Protein AF-A0A7S2R4T9-F1 (afdb_monomer)

Structure (mmCIF, N/CA/C/O backbone):
data_AF-A0A7S2R4T9-F1
#
_entry.id   AF-A0A7S2R4T9-F1
#
loop_
_atom_site.group_PDB
_atom_site.id
_atom_site.type_symbol
_atom_site.label_atom_id
_atom_site.label_alt_id
_atom_site.label_comp_id
_atom_site.label_asym_id
_atom_site.label_entity_id
_atom_site.label_seq_id
_atom_site.pdbx_PDB_ins_code
_atom_site.Cartn_x
_atom_site.Cartn_y
_atom_site.Cartn_z
_atom_site.occupancy
_atom_site.B_iso_or_equiv
_atom_site.auth_seq_id
_atom_site.auth_comp_id
_atom_site.auth_asym_id
_atom_site.auth_atom_id
_atom_site.pdbx_PDB_model_num
ATOM 1 N N . ILE A 1 1 ? -21.993 -9.199 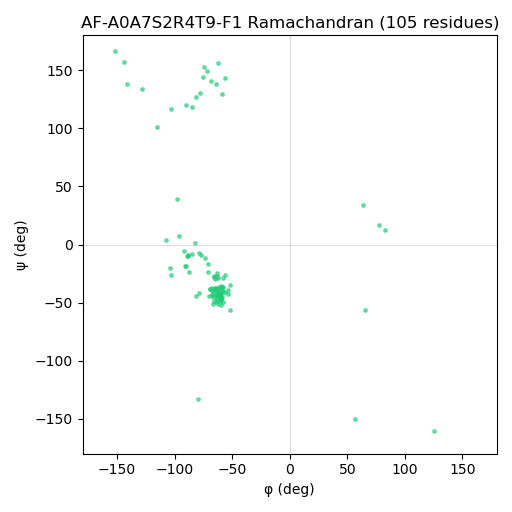25.608 1.00 92.69 1 ILE A N 1
ATOM 2 C CA . ILE A 1 1 ? -21.825 -8.726 27.006 1.00 92.69 1 ILE A CA 1
ATOM 3 C C . ILE A 1 1 ? -22.593 -7.431 27.227 1.00 92.69 1 ILE A C 1
ATOM 5 O O . ILE A 1 1 ? -23.534 -7.473 27.998 1.00 92.69 1 ILE A O 1
ATOM 9 N N . TYR A 1 2 ? -22.269 -6.337 26.521 1.00 96.81 2 TYR A N 1
ATOM 10 C CA . TYR A 1 2 ? -22.969 -5.051 26.679 1.00 96.81 2 TYR A CA 1
ATOM 11 C C . TYR A 1 2 ? -24.501 -5.187 26.554 1.00 96.81 2 TYR A C 1
ATOM 13 O O . TYR A 1 2 ? -25.197 -4.931 27.528 1.00 96.81 2 TYR A O 1
ATOM 21 N N . ASN A 1 3 ? -25.012 -5.735 25.439 1.00 96.94 3 ASN A N 1
ATOM 22 C CA . ASN A 1 3 ? -26.462 -5.929 25.245 1.00 96.94 3 ASN A CA 1
ATOM 23 C C . ASN A 1 3 ? -27.114 -6.762 26.360 1.00 96.94 3 ASN A C 1
ATOM 25 O O . ASN A 1 3 ? -28.168 -6.401 26.858 1.00 96.94 3 ASN A O 1
ATOM 29 N N . SER A 1 4 ? -26.451 -7.831 26.814 1.00 97.69 4 SER A N 1
ATOM 30 C CA . SER A 1 4 ? -26.966 -8.675 27.901 1.00 97.69 4 SER A CA 1
ATOM 31 C C . SER A 1 4 ? -27.056 -7.921 29.230 1.00 97.69 4 SER A C 1
ATOM 33 O O . SER A 1 4 ? -28.018 -8.122 29.965 1.00 97.69 4 SER A O 1
ATOM 35 N N . LEU A 1 5 ? -26.096 -7.044 29.542 1.00 96.88 5 LEU A N 1
ATOM 36 C CA . LEU A 1 5 ? -26.151 -6.206 30.745 1.00 96.88 5 LEU A CA 1
ATOM 37 C C . LEU A 1 5 ? -27.284 -5.181 30.661 1.00 96.88 5 LEU A C 1
ATOM 39 O O . LEU A 1 5 ? -27.980 -4.976 31.648 1.00 96.88 5 LEU A O 1
ATOM 43 N N . VAL A 1 6 ? -27.507 -4.588 29.488 1.00 96.62 6 VAL A N 1
ATOM 44 C CA . VAL A 1 6 ? -28.628 -3.663 29.262 1.00 96.62 6 VAL A CA 1
ATOM 45 C C . VAL A 1 6 ? -29.968 -4.392 29.414 1.00 96.62 6 VAL A C 1
ATOM 47 O O . VAL A 1 6 ? -30.816 -3.968 30.193 1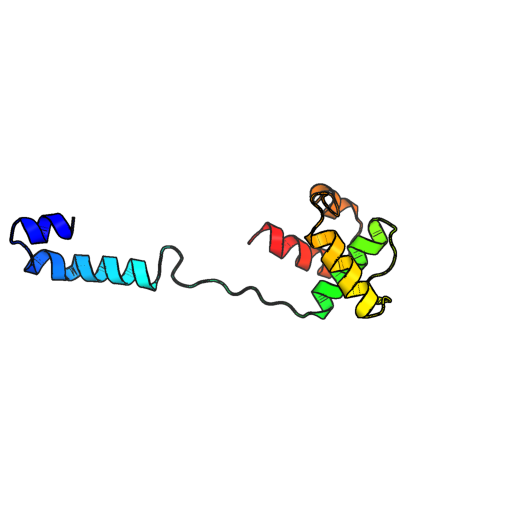.00 96.62 6 VAL A O 1
ATOM 50 N N . GLU A 1 7 ? -30.134 -5.541 28.755 1.00 97.81 7 GLU A N 1
ATOM 51 C CA . GLU A 1 7 ? -31.364 -6.348 28.797 1.00 97.81 7 GLU A CA 1
ATOM 52 C C . GLU A 1 7 ? -31.694 -6.887 30.199 1.00 97.81 7 GLU A C 1
ATOM 54 O O . GLU A 1 7 ? -32.860 -7.103 30.521 1.00 97.81 7 GLU A O 1
ATOM 59 N N . THR A 1 8 ? -30.684 -7.089 31.051 1.00 97.56 8 THR A N 1
ATOM 60 C CA . THR A 1 8 ? -30.858 -7.582 32.430 1.00 97.56 8 THR A CA 1
ATOM 61 C C . THR A 1 8 ? -30.909 -6.468 33.483 1.00 97.56 8 THR A C 1
ATOM 63 O O . THR A 1 8 ? -30.953 -6.763 34.676 1.00 97.56 8 THR A O 1
ATOM 66 N N . GLY A 1 9 ? -30.943 -5.193 33.072 1.00 96.62 9 GLY A N 1
ATOM 67 C CA . GLY A 1 9 ? -31.094 -4.042 33.974 1.00 96.62 9 GLY A CA 1
ATOM 68 C C . GLY A 1 9 ? -29.800 -3.560 34.646 1.00 96.62 9 GLY A C 1
ATOM 69 O O . GLY A 1 9 ? -29.849 -2.740 35.560 1.00 96.62 9 GLY A O 1
ATOM 70 N N . PHE A 1 10 ? -28.634 -4.026 34.193 1.00 96.75 10 PHE A N 1
ATOM 71 C CA . PHE A 1 10 ? -27.306 -3.626 34.677 1.00 96.75 10 PHE A CA 1
ATOM 72 C C . PHE A 1 10 ? -26.644 -2.558 33.785 1.00 96.75 10 PHE A C 1
ATOM 74 O O . PHE A 1 10 ? -25.433 -2.583 33.553 1.00 96.75 10 PHE A O 1
ATOM 81 N N . GLU A 1 11 ? -27.420 -1.591 33.294 1.00 96.25 11 GLU A N 1
ATOM 82 C CA . GLU A 1 11 ? -26.955 -0.546 32.366 1.00 96.25 11 GLU A CA 1
ATOM 83 C C . GLU A 1 11 ? -25.803 0.297 32.938 1.00 96.25 11 GLU A C 1
ATOM 85 O O . GLU A 1 11 ? -24.838 0.583 32.236 1.00 96.25 11 GLU A O 1
ATOM 90 N N . LEU A 1 12 ? -25.817 0.592 34.243 1.00 95.75 12 LEU A N 1
ATOM 91 C CA . LEU A 1 12 ? -24.737 1.338 34.902 1.00 95.75 12 LEU A CA 1
ATOM 92 C C . LEU A 1 12 ? -23.384 0.598 34.852 1.00 95.75 12 LEU A C 1
ATOM 94 O O . LEU A 1 12 ? -22.331 1.230 34.820 1.00 95.75 12 LEU A O 1
ATOM 98 N N . ILE A 1 13 ? -23.400 -0.741 34.809 1.00 94.81 13 ILE A N 1
ATOM 99 C CA . ILE A 1 13 ? -22.195 -1.562 34.604 1.00 94.81 13 ILE A CA 1
ATOM 100 C C . ILE A 1 13 ? -21.810 -1.571 33.120 1.00 94.81 13 ILE A C 1
ATOM 102 O O . ILE A 1 13 ? -20.625 -1.469 32.795 1.00 94.81 13 ILE A O 1
ATOM 106 N N . ALA A 1 14 ? -22.801 -1.689 32.229 1.00 96.38 14 ALA A N 1
ATOM 107 C CA . ALA A 1 14 ? -22.594 -1.683 30.784 1.00 96.38 14 ALA A CA 1
ATOM 108 C C . ALA A 1 14 ? -21.909 -0.387 30.318 1.00 96.38 14 ALA A C 1
ATOM 110 O O . ALA A 1 14 ? -20.926 -0.456 29.583 1.00 96.38 14 ALA A O 1
ATOM 111 N N . GLU A 1 15 ? -22.365 0.763 30.821 1.00 96.88 15 GLU A N 1
ATOM 112 C CA . GLU A 1 15 ? -21.877 2.096 30.449 1.00 96.88 15 GLU A CA 1
ATOM 113 C C . GLU A 1 15 ? -20.555 2.523 31.090 1.00 96.88 15 GLU A C 1
ATOM 115 O O . GLU A 1 15 ? -20.000 3.558 30.725 1.00 96.88 15 GLU A O 1
ATOM 120 N N . GLY A 1 16 ? -20.026 1.736 32.026 1.00 95.88 16 GLY A N 1
ATOM 121 C CA . GLY A 1 16 ? -18.728 2.000 32.636 1.00 95.88 16 GLY A CA 1
ATOM 122 C C . GLY A 1 16 ? -17.559 1.549 31.754 1.00 95.88 16 GLY A C 1
ATOM 123 O O . GLY A 1 16 ? -17.510 1.750 30.541 1.00 95.88 16 GLY A O 1
ATOM 124 N N . ARG A 1 17 ? -16.605 0.846 32.376 1.00 96.62 17 ARG A N 1
ATOM 125 C CA . ARG A 1 17 ? -15.364 0.396 31.718 1.00 96.62 17 ARG A CA 1
ATOM 126 C C . ARG A 1 17 ? -15.594 -0.454 30.466 1.00 96.62 17 ARG A C 1
ATOM 128 O O . ARG A 1 17 ? -14.716 -0.512 29.610 1.00 96.62 17 ARG A O 1
ATOM 135 N N . LEU A 1 18 ? -16.731 -1.146 30.369 1.00 96.69 18 LEU A N 1
ATOM 136 C CA . LEU A 1 18 ? -17.053 -1.961 29.202 1.00 96.69 18 LEU A CA 1
ATOM 137 C C . LEU A 1 18 ? -17.266 -1.090 27.957 1.00 96.69 18 LEU A C 1
ATOM 139 O O . LEU A 1 18 ? -16.625 -1.347 26.938 1.00 96.69 18 LEU A O 1
ATOM 143 N N . SER A 1 19 ? -18.105 -0.054 28.043 1.00 97.25 19 SER A N 1
ATOM 144 C CA . SER A 1 19 ? -18.291 0.907 26.953 1.00 97.25 19 SER A CA 1
ATOM 145 C C . SER A 1 19 ? -16.984 1.605 26.571 1.00 97.25 19 SER A C 1
ATOM 147 O O . SER A 1 19 ? -16.715 1.775 25.383 1.00 97.25 19 SER A O 1
ATOM 149 N N . ASP A 1 20 ? -16.135 1.951 27.543 1.00 9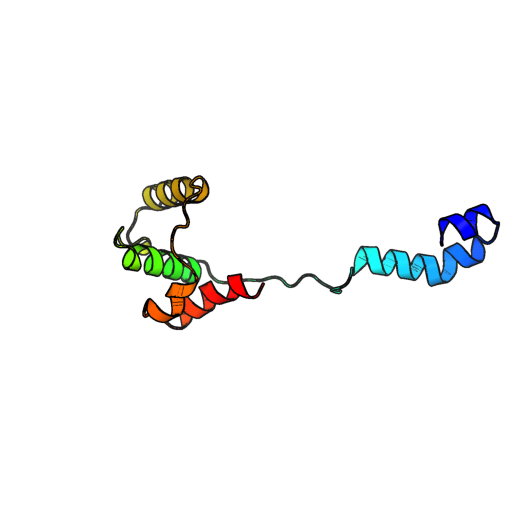7.06 20 ASP A N 1
ATOM 150 C CA . ASP A 1 20 ? -14.830 2.564 27.262 1.00 97.06 20 ASP A CA 1
ATOM 151 C C . ASP A 1 20 ? -13.917 1.635 26.458 1.00 97.06 20 ASP A C 1
ATOM 153 O O . ASP A 1 20 ? -13.326 2.056 25.467 1.00 97.06 20 ASP A O 1
ATOM 157 N N . ILE A 1 21 ? -13.845 0.350 26.820 1.00 96.31 21 ILE A N 1
ATOM 158 C CA . ILE A 1 21 ? -13.062 -0.644 26.070 1.00 96.31 21 ILE A CA 1
ATOM 159 C C . ILE A 1 21 ? -13.618 -0.822 24.655 1.00 96.31 21 ILE A C 1
ATOM 161 O O . ILE A 1 21 ? -12.843 -0.886 23.702 1.00 96.31 21 ILE A O 1
ATOM 165 N N . ILE A 1 22 ? -14.944 -0.869 24.497 1.00 97.06 22 ILE A N 1
ATOM 166 C CA . ILE A 1 22 ? -15.584 -0.968 23.180 1.00 97.06 22 ILE A CA 1
ATOM 167 C C . ILE A 1 22 ? -15.219 0.249 22.321 1.00 97.06 22 ILE A C 1
ATOM 169 O O . ILE A 1 22 ? -14.778 0.083 21.186 1.00 97.06 22 ILE A O 1
ATOM 173 N N . ARG A 1 23 ? -15.335 1.469 22.861 1.00 97.44 23 ARG A N 1
ATOM 174 C CA . ARG A 1 23 ? -14.952 2.708 22.161 1.00 97.44 23 ARG A CA 1
ATOM 175 C C . ARG A 1 23 ? -13.465 2.713 21.807 1.00 97.44 23 ARG A C 1
ATOM 177 O O . ARG A 1 23 ? -13.123 3.038 20.676 1.00 97.44 23 ARG A O 1
ATOM 184 N N . CYS A 1 24 ? -12.592 2.288 22.720 1.00 97.19 24 CYS A N 1
ATOM 185 C CA . CYS A 1 24 ? -11.163 2.142 22.447 1.00 97.19 24 CYS A CA 1
ATOM 186 C C . CYS A 1 24 ? -10.896 1.153 21.309 1.00 97.19 24 CYS A C 1
ATOM 188 O O . CYS A 1 24 ? -10.091 1.453 20.437 1.00 97.19 24 CYS A O 1
ATOM 190 N N . LEU A 1 25 ? -11.590 0.014 21.259 1.00 96.56 25 LEU A N 1
ATOM 191 C CA . LEU A 1 25 ? -11.462 -0.928 20.145 1.00 96.56 25 LEU A CA 1
ATOM 192 C C . LEU A 1 25 ? -11.934 -0.323 18.818 1.00 96.56 25 LEU A C 1
ATOM 194 O O . LEU A 1 25 ? -11.300 -0.563 17.796 1.00 96.56 25 LEU A O 1
ATOM 198 N N . TYR A 1 26 ? -12.994 0.489 18.818 1.00 96.31 26 TYR A N 1
ATOM 199 C CA . TYR A 1 26 ? -13.434 1.197 17.610 1.00 96.31 26 TYR A CA 1
ATOM 200 C C . TYR A 1 26 ? -12.445 2.274 17.147 1.00 96.31 26 TYR A C 1
ATOM 202 O O . TYR A 1 26 ? -12.277 2.460 15.946 1.00 96.31 26 TYR A O 1
ATOM 210 N N . VAL A 1 27 ? -11.804 2.986 18.078 1.00 96.81 27 VAL A N 1
ATOM 211 C CA . VAL A 1 27 ? -10.879 4.086 17.757 1.00 96.81 27 VAL A CA 1
ATOM 212 C C . VAL A 1 27 ? -9.486 3.574 17.389 1.00 96.81 27 VAL A C 1
ATOM 214 O O . VAL A 1 27 ? -8.892 4.046 16.426 1.00 96.81 27 VAL A O 1
ATOM 217 N N . PHE A 1 28 ? -8.961 2.619 18.151 1.00 96.88 28 PHE A N 1
ATOM 218 C CA . PHE A 1 28 ? -7.571 2.170 18.066 1.00 96.88 28 PHE A CA 1
ATOM 219 C C . PHE A 1 28 ? -7.418 0.821 17.354 1.00 96.88 28 PHE A C 1
ATOM 221 O O . PHE A 1 28 ? -6.332 0.478 16.884 1.00 96.88 28 PHE A O 1
ATOM 228 N N . GLY A 1 29 ? -8.486 0.025 17.270 1.00 95.38 29 GLY A N 1
ATOM 229 C CA . GLY A 1 29 ? -8.409 -1.335 16.749 1.00 95.38 29 GLY A CA 1
ATOM 230 C C . GLY A 1 29 ? -7.400 -2.194 17.517 1.00 95.38 29 GLY A C 1
ATOM 231 O O . GLY A 1 29 ? -7.151 -1.997 18.706 1.00 95.38 29 GLY A O 1
ATOM 232 N N . MET A 1 30 ? -6.802 -3.157 16.815 1.00 95.94 30 MET A N 1
ATOM 233 C CA . MET A 1 30 ? -5.782 -4.051 17.380 1.00 95.94 30 MET A CA 1
ATOM 234 C C . MET A 1 30 ? -4.355 -3.512 17.230 1.00 95.94 30 MET A C 1
ATOM 236 O O . MET A 1 30 ? -3.454 -3.973 17.924 1.00 95.94 30 MET A O 1
ATOM 240 N N . THR A 1 31 ? -4.140 -2.558 16.321 1.00 95.25 31 THR A N 1
ATOM 241 C CA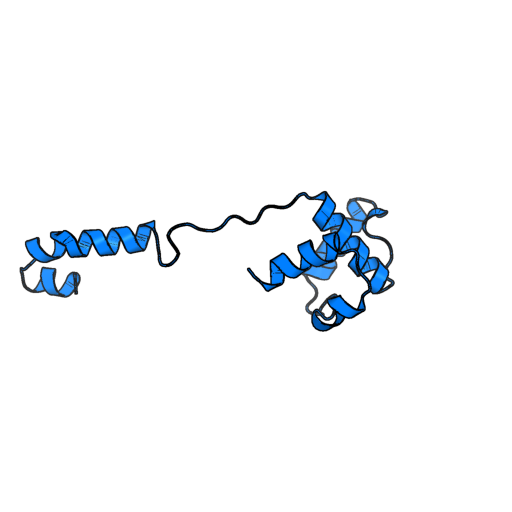 . THR A 1 31 ? -2.809 -2.044 15.954 1.00 95.25 31 THR A CA 1
ATOM 242 C C . THR A 1 31 ? -2.541 -0.634 16.475 1.00 95.25 31 THR A C 1
ATOM 244 O O . THR A 1 31 ? -1.481 -0.082 16.201 1.00 95.25 31 THR A O 1
ATOM 247 N N . LEU A 1 32 ? -3.474 -0.061 17.244 1.00 95.38 32 LEU A N 1
ATOM 248 C CA . LEU A 1 32 ? -3.489 1.305 17.779 1.00 95.38 32 LEU A CA 1
ATOM 249 C C . LEU A 1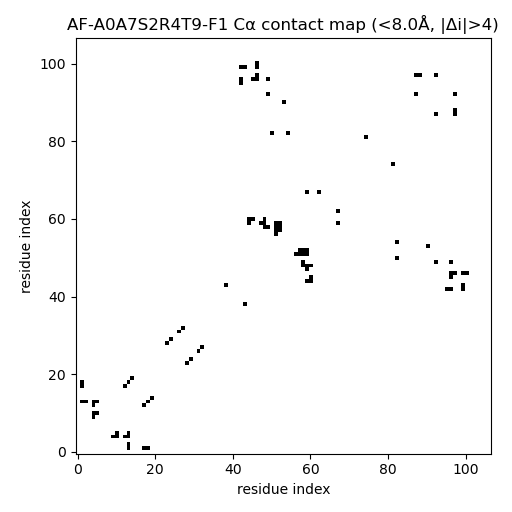 32 ? -3.594 2.405 16.723 1.00 95.38 32 LEU A C 1
ATOM 251 O O . LEU A 1 32 ? -4.486 3.246 16.794 1.00 95.38 32 LEU A O 1
ATOM 255 N N . VAL A 1 33 ? -2.672 2.418 15.766 1.00 95.25 33 VAL A N 1
ATOM 256 C CA . VAL A 1 33 ? -2.571 3.428 14.715 1.00 95.25 33 VAL A CA 1
ATOM 257 C C . VAL A 1 33 ? -2.173 2.727 13.412 1.00 95.25 33 VAL A C 1
ATOM 259 O O . VAL A 1 33 ? -1.325 1.831 13.441 1.00 95.25 33 VAL A O 1
ATOM 262 N N . PRO A 1 34 ? -2.768 3.089 12.263 1.00 92.38 34 PRO A N 1
ATOM 263 C CA . PRO A 1 34 ? -2.301 2.597 10.972 1.00 92.38 34 PRO A CA 1
ATOM 264 C C . PRO A 1 34 ? -0.879 3.097 10.679 1.00 92.38 34 PRO A C 1
ATOM 266 O O . PRO A 1 34 ? -0.560 4.262 10.917 1.00 92.38 34 PRO A O 1
ATOM 269 N N . LEU A 1 35 ? -0.030 2.223 10.137 1.00 94.44 35 LEU A N 1
ATOM 270 C CA . LEU A 1 35 ? 1.301 2.602 9.669 1.00 94.44 35 LEU A CA 1
ATOM 271 C C . LEU A 1 35 ? 1.204 3.133 8.235 1.00 94.44 35 LEU A C 1
ATOM 273 O O . LEU A 1 35 ? 0.813 2.398 7.332 1.00 94.44 35 LEU A O 1
ATOM 277 N N . ASP A 1 36 ? 1.576 4.395 8.029 1.00 95.31 36 ASP A N 1
ATOM 278 C CA . ASP A 1 36 ? 1.670 4.980 6.690 1.00 95.31 36 ASP A CA 1
ATOM 279 C C . ASP A 1 36 ? 2.996 4.585 6.027 1.00 95.31 36 ASP A C 1
ATOM 281 O O . ASP A 1 36 ? 4.073 4.775 6.601 1.00 95.31 36 ASP A O 1
ATOM 285 N N . ILE A 1 37 ? 2.921 4.032 4.815 1.00 93.44 37 ILE A N 1
ATOM 286 C CA . ILE A 1 37 ? 4.095 3.672 4.014 1.00 93.44 37 ILE A CA 1
ATOM 287 C C . ILE A 1 37 ? 4.263 4.731 2.936 1.00 93.44 37 ILE A C 1
ATOM 289 O O . ILE A 1 37 ? 3.424 4.874 2.047 1.00 93.44 37 ILE A O 1
ATOM 293 N N . ARG A 1 38 ? 5.385 5.449 2.991 1.00 93.75 38 ARG A N 1
ATOM 294 C CA . ARG A 1 38 ? 5.682 6.542 2.069 1.00 93.75 38 ARG A CA 1
ATOM 295 C C . ARG A 1 38 ? 7.052 6.374 1.438 1.00 93.75 38 ARG A C 1
ATOM 297 O O . ARG A 1 38 ? 8.036 6.139 2.131 1.00 93.75 38 ARG A O 1
ATOM 304 N N . GLU A 1 39 ? 7.099 6.563 0.127 1.00 93.62 39 GLU A N 1
ATOM 305 C CA . GLU A 1 39 ? 8.319 6.527 -0.672 1.00 93.62 39 GLU A CA 1
ATOM 306 C C . GLU A 1 39 ? 8.231 7.566 -1.804 1.00 93.62 39 GLU A C 1
ATOM 308 O O . GLU A 1 39 ? 7.143 8.025 -2.169 1.00 93.62 39 GLU A O 1
ATOM 313 N N . GLU A 1 40 ? 9.373 8.003 -2.335 1.00 95.31 40 GLU A N 1
ATOM 314 C CA . GLU A 1 40 ? 9.398 8.961 -3.445 1.00 95.31 40 GLU A CA 1
ATOM 315 C C . GLU A 1 40 ? 9.035 8.311 -4.797 1.00 95.31 40 GLU A C 1
ATOM 317 O O . GLU A 1 40 ? 9.438 7.189 -5.118 1.00 95.31 40 GLU A O 1
ATOM 322 N N . SER A 1 41 ? 8.336 9.055 -5.664 1.00 94.38 41 SER A N 1
ATOM 323 C CA . SER A 1 41 ? 7.905 8.566 -6.987 1.00 94.38 41 SER A CA 1
ATOM 324 C C . SER A 1 41 ? 9.063 8.112 -7.883 1.00 94.38 41 SER A C 1
ATOM 326 O O . SER A 1 41 ? 8.904 7.209 -8.709 1.00 94.38 41 SER A O 1
ATOM 328 N N . THR A 1 42 ? 10.248 8.696 -7.698 1.00 95.25 42 THR A N 1
ATOM 329 C CA . THR A 1 42 ? 11.474 8.307 -8.400 1.00 95.25 42 THR A CA 1
ATOM 330 C C . THR A 1 42 ? 11.855 6.855 -8.117 1.00 95.25 42 THR A C 1
ATOM 332 O O . THR A 1 42 ? 12.230 6.147 -9.051 1.00 95.25 42 THR A O 1
ATOM 335 N N . ARG A 1 43 ? 11.698 6.366 -6.878 1.00 94.38 43 ARG A N 1
ATOM 336 C CA . ARG A 1 43 ? 12.016 4.970 -6.527 1.00 94.38 43 ARG A CA 1
ATOM 337 C C . ARG A 1 43 ? 11.071 3.997 -7.210 1.00 94.38 43 ARG A C 1
ATOM 339 O O . ARG A 1 43 ? 11.530 3.021 -7.796 1.00 94.38 43 ARG A O 1
ATOM 346 N N . HIS A 1 44 ? 9.776 4.307 -7.241 1.00 94.69 44 HIS A N 1
ATOM 347 C CA . HIS A 1 44 ? 8.796 3.498 -7.971 1.00 94.69 44 HIS A CA 1
ATOM 348 C C . HIS A 1 44 ? 9.104 3.448 -9.472 1.00 94.69 44 HIS A C 1
ATOM 350 O O . HIS A 1 44 ? 9.079 2.377 -10.074 1.00 94.69 44 HIS A O 1
ATOM 356 N N . LYS A 1 45 ? 9.474 4.587 -10.072 1.00 95.69 45 LYS A N 1
ATOM 357 C CA . LYS A 1 45 ? 9.881 4.652 -11.482 1.00 95.69 45 LYS A CA 1
ATOM 358 C C . LYS A 1 45 ? 11.089 3.761 -11.766 1.00 95.69 45 LYS A C 1
ATOM 360 O O . LYS A 1 45 ? 11.066 3.028 -12.748 1.00 95.69 45 LYS A O 1
ATOM 365 N N . LEU A 1 46 ? 12.118 3.812 -10.916 1.00 94.81 46 LEU A N 1
ATOM 366 C CA . LEU A 1 46 ? 13.312 2.973 -11.051 1.00 94.81 46 LEU A CA 1
ATOM 367 C C . LEU A 1 46 ? 12.996 1.486 -10.868 1.00 94.81 46 LEU A C 1
ATOM 369 O O . LEU A 1 46 ? 13.541 0.665 -11.599 1.00 94.81 46 LEU A O 1
ATOM 373 N N . 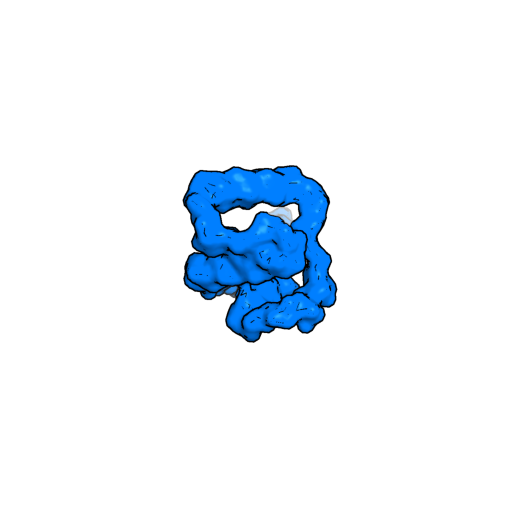ALA A 1 47 ? 12.087 1.138 -9.955 1.00 93.88 47 ALA A N 1
ATOM 374 C CA . ALA A 1 47 ? 11.676 -0.245 -9.743 1.00 93.88 47 ALA A CA 1
ATOM 375 C C . ALA A 1 47 ? 10.944 -0.833 -10.959 1.00 93.88 47 ALA A C 1
ATOM 377 O O . ALA A 1 47 ? 11.325 -1.894 -11.451 1.00 93.88 47 ALA A O 1
ATOM 378 N N . VAL A 1 48 ? 9.951 -0.121 -11.502 1.00 94.62 48 VAL A N 1
ATOM 379 C CA . VAL A 1 48 ? 9.233 -0.559 -12.714 1.00 94.62 48 VAL A CA 1
ATOM 380 C C . VAL A 1 48 ? 10.181 -0.630 -13.914 1.00 94.62 48 VAL A C 1
ATOM 382 O O . VAL A 1 48 ? 10.152 -1.576 -14.697 1.00 94.62 48 VAL A O 1
ATOM 385 N N . ASP A 1 49 ? 11.078 0.341 -14.049 1.00 95.38 49 ASP A N 1
ATOM 386 C CA . ASP A 1 49 ? 12.087 0.376 -15.106 1.00 95.38 49 ASP A CA 1
ATOM 387 C C . ASP A 1 49 ? 13.091 -0.783 -15.019 1.00 95.38 49 ASP A C 1
ATOM 389 O O . ASP A 1 49 ? 13.445 -1.370 -16.039 1.00 95.38 49 ASP A O 1
ATOM 393 N N . ALA A 1 50 ? 13.496 -1.180 -13.816 1.00 93.19 50 ALA A N 1
ATOM 394 C CA . ALA A 1 50 ? 14.319 -2.364 -13.618 1.00 93.19 50 ALA A CA 1
ATOM 395 C C . ALA A 1 50 ? 13.585 -3.654 -14.027 1.00 93.19 50 ALA A C 1
ATOM 397 O O . ALA A 1 50 ? 14.151 -4.473 -14.750 1.00 93.19 50 ALA A O 1
ATOM 398 N N . ILE A 1 51 ? 12.309 -3.794 -13.645 1.00 92.06 51 ILE A N 1
ATOM 399 C CA . ILE A 1 51 ? 11.467 -4.945 -14.013 1.00 92.06 51 ILE A CA 1
ATOM 400 C C . ILE A 1 51 ? 11.290 -5.023 -15.534 1.00 92.06 51 ILE A C 1
ATOM 402 O O . ILE A 1 51 ? 11.552 -6.064 -16.131 1.00 92.06 51 ILE A O 1
ATOM 406 N N . THR A 1 52 ? 10.889 -3.922 -16.177 1.00 94.19 52 THR A N 1
ATOM 407 C CA . THR A 1 52 ? 10.650 -3.871 -17.633 1.00 94.19 52 THR A CA 1
ATOM 408 C C . THR A 1 52 ? 11.902 -4.184 -18.454 1.00 94.19 52 THR A C 1
ATOM 410 O O . THR A 1 52 ? 11.809 -4.890 -19.464 1.00 94.19 52 THR A O 1
ATOM 413 N N . ARG A 1 53 ? 13.086 -3.749 -17.993 1.00 92.69 53 ARG A N 1
ATOM 414 C CA . ARG A 1 53 ? 14.360 -4.134 -18.616 1.00 92.69 53 ARG A CA 1
ATOM 415 C C . ARG A 1 53 ? 14.667 -5.609 -18.427 1.00 92.69 53 ARG A C 1
ATOM 417 O O . ARG A 1 53 ? 15.084 -6.255 -19.382 1.00 92.69 53 ARG A O 1
ATOM 424 N N . HIS A 1 54 ? 14.456 -6.131 -17.222 1.00 89.50 54 HIS A N 1
ATOM 425 C CA . HIS A 1 54 ? 14.737 -7.527 -16.908 1.00 89.50 54 HIS A CA 1
ATOM 426 C C . HIS A 1 54 ? 13.899 -8.488 -17.766 1.00 89.50 54 HIS A C 1
ATOM 428 O O . HIS A 1 54 ? 14.431 -9.449 -18.311 1.00 89.50 54 HIS A O 1
ATOM 434 N N . ILE A 1 55 ? 12.609 -8.193 -17.962 1.00 90.12 55 ILE A N 1
ATOM 435 C CA . ILE A 1 55 ? 11.710 -9.012 -18.798 1.00 90.12 55 ILE A CA 1
ATOM 436 C C . ILE A 1 55 ? 11.816 -8.705 -20.304 1.00 90.12 55 ILE A C 1
ATOM 438 O O . ILE A 1 55 ? 11.097 -9.299 -21.105 1.00 90.12 55 ILE A O 1
ATOM 442 N N . GLY A 1 56 ? 12.697 -7.782 -20.703 1.00 91.12 56 GLY A N 1
ATOM 443 C CA . GLY A 1 56 ? 13.026 -7.516 -22.105 1.00 91.12 56 GLY A CA 1
ATOM 444 C C . GLY A 1 56 ? 12.004 -6.692 -22.895 1.00 91.12 56 GLY A C 1
ATOM 445 O O . GLY A 1 56 ? 12.072 -6.684 -24.121 1.00 91.12 56 GLY A O 1
ATOM 446 N N . ILE A 1 57 ? 11.075 -5.985 -22.240 1.00 92.50 57 ILE A N 1
ATOM 447 C CA . ILE A 1 57 ? 10.060 -5.156 -22.930 1.00 92.50 57 ILE A CA 1
ATOM 448 C C . ILE A 1 57 ? 10.486 -3.695 -23.125 1.00 92.50 57 ILE A C 1
ATOM 450 O O . ILE A 1 57 ? 9.790 -2.926 -23.785 1.00 92.50 57 ILE A O 1
ATOM 454 N N . GLY A 1 58 ? 11.634 -3.303 -22.572 1.00 94.25 58 GLY A N 1
ATOM 455 C CA . GLY A 1 58 ? 12.231 -1.983 -22.765 1.00 94.25 58 GLY A CA 1
ATOM 456 C C . GLY A 1 58 ? 12.517 -1.262 -21.454 1.00 94.25 58 GLY A C 1
ATOM 457 O O . GLY A 1 58 ? 12.647 -1.878 -20.404 1.00 94.25 58 GLY A O 1
ATOM 458 N N . SER A 1 59 ? 12.665 0.061 -21.531 1.00 96.38 59 SER A N 1
ATOM 459 C CA . SER A 1 59 ? 13.019 0.904 -20.391 1.00 96.38 59 SER A CA 1
ATOM 460 C C . SER A 1 59 ? 11.878 1.855 -20.053 1.00 96.38 59 SER A C 1
ATOM 462 O O . SER A 1 59 ? 11.735 2.899 -20.689 1.00 96.38 59 SER A O 1
ATOM 464 N N . TYR A 1 60 ? 11.102 1.522 -19.022 1.00 96.75 60 TYR A N 1
ATOM 465 C CA . TYR A 1 60 ? 9.982 2.346 -18.563 1.00 96.75 60 TYR A CA 1
ATOM 466 C C . TYR A 1 60 ? 10.364 3.815 -18.307 1.00 96.75 60 TYR A C 1
ATOM 468 O O . TYR A 1 60 ? 9.563 4.714 -18.565 1.00 96.75 60 TYR A O 1
ATOM 476 N N . LYS A 1 61 ? 11.585 4.102 -17.825 1.00 95.88 61 LYS A N 1
ATOM 477 C CA . LYS A 1 61 ? 12.007 5.487 -17.539 1.00 95.88 61 LYS A CA 1
ATOM 478 C C . LYS A 1 61 ? 12.090 6.367 -18.793 1.00 95.88 61 LYS A C 1
ATOM 480 O O . LYS A 1 61 ? 11.864 7.569 -18.676 1.00 95.88 61 LYS A O 1
ATOM 485 N N . GLU A 1 62 ? 12.387 5.766 -19.946 1.00 97.00 62 GLU A N 1
ATOM 486 C CA . GLU A 1 62 ? 12.585 6.448 -21.234 1.00 97.00 62 GLU A CA 1
ATOM 487 C C . GLU A 1 62 ? 11.279 6.611 -22.022 1.00 97.00 62 GLU A C 1
ATOM 489 O O . GLU A 1 62 ? 11.236 7.295 -23.042 1.00 97.00 62 GLU A O 1
ATOM 494 N N . TRP A 1 63 ? 10.197 5.972 -21.576 1.00 97.38 63 TRP A N 1
ATOM 495 C CA . TRP A 1 63 ? 8.903 6.070 -22.238 1.00 97.38 63 TRP A CA 1
ATOM 496 C C . TRP A 1 63 ? 8.261 7.445 -22.039 1.00 97.38 63 TRP A C 1
ATOM 498 O O . TRP A 1 63 ? 8.423 8.090 -20.996 1.00 97.38 63 TRP A O 1
ATOM 508 N N . SER A 1 64 ? 7.473 7.866 -23.032 1.00 97.69 64 SER A N 1
ATOM 509 C CA . SER A 1 64 ? 6.562 9.000 -22.880 1.00 97.69 64 SER A CA 1
ATOM 510 C C . SER A 1 64 ? 5.519 8.700 -21.802 1.00 97.69 64 SER A C 1
ATOM 512 O O . SER A 1 64 ? 5.215 7.541 -21.515 1.00 97.69 64 SER A O 1
ATOM 514 N N . GLU A 1 65 ? 4.939 9.739 -21.203 1.00 97.31 65 GLU A N 1
ATOM 515 C CA . GLU A 1 65 ? 3.899 9.552 -20.182 1.00 97.31 65 GLU A CA 1
ATOM 516 C C . GLU A 1 65 ? 2.678 8.792 -20.724 1.00 97.31 65 GLU A C 1
ATOM 518 O O . GLU A 1 65 ? 2.133 7.935 -20.036 1.00 97.31 65 GLU A O 1
ATOM 523 N N . GLU A 1 66 ? 2.300 9.013 -21.984 1.00 98.00 66 GLU A N 1
ATOM 524 C CA . GLU A 1 66 ? 1.218 8.264 -22.635 1.00 98.00 66 GLU A CA 1
ATOM 525 C C . GLU A 1 66 ? 1.536 6.765 -22.750 1.00 98.00 66 GLU A C 1
ATOM 527 O O . GLU A 1 66 ? 0.702 5.924 -22.412 1.00 98.00 66 GLU A O 1
ATOM 532 N N . ALA A 1 67 ? 2.767 6.416 -23.142 1.00 97.12 67 ALA A N 1
ATOM 533 C CA . ALA A 1 67 ? 3.204 5.025 -23.221 1.00 97.12 67 ALA A CA 1
ATOM 534 C C . ALA A 1 67 ? 3.263 4.361 -21.835 1.00 97.12 67 ALA A C 1
ATOM 536 O O . ALA A 1 67 ? 2.846 3.212 -21.686 1.00 97.12 67 ALA A O 1
ATOM 537 N N . LYS A 1 68 ? 3.709 5.091 -20.802 1.00 97.44 68 LYS A N 1
ATOM 538 C CA . LYS A 1 68 ? 3.683 4.617 -19.409 1.00 97.44 68 LYS A CA 1
ATOM 539 C C . LYS A 1 68 ? 2.263 4.308 -18.949 1.00 97.44 68 LYS A C 1
ATOM 541 O O . LYS A 1 68 ? 2.029 3.234 -18.400 1.00 97.44 68 LYS A O 1
ATOM 546 N N . LEU A 1 69 ? 1.321 5.220 -19.189 1.00 97.88 69 LEU A N 1
ATOM 547 C CA . LEU A 1 69 ? -0.081 5.030 -18.816 1.00 97.88 69 LEU A CA 1
ATOM 548 C C . LEU A 1 69 ? -0.703 3.845 -19.554 1.00 97.88 69 LEU A C 1
ATOM 550 O O . LEU A 1 69 ? -1.341 3.012 -18.915 1.00 97.88 69 LEU A O 1
ATOM 554 N N . SER A 1 70 ? -0.476 3.735 -20.865 1.00 97.19 70 SER A N 1
ATOM 555 C CA . SER A 1 70 ? -0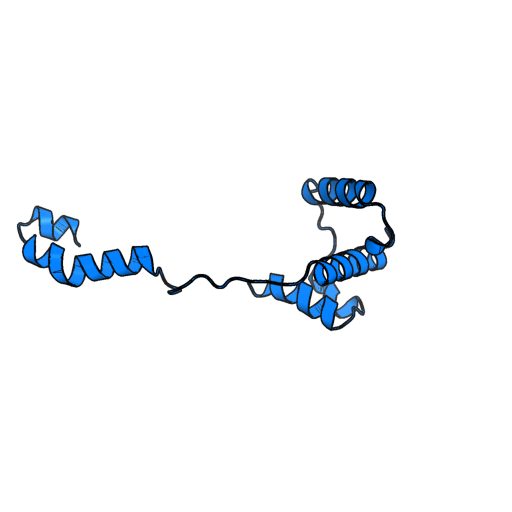.984 2.621 -21.670 1.00 97.19 70 SER A CA 1
ATOM 556 C C . SER A 1 70 ? -0.461 1.271 -21.169 1.00 97.19 70 SER A C 1
ATOM 558 O O . SER A 1 70 ? -1.247 0.345 -20.961 1.00 97.19 70 SER A O 1
ATOM 560 N N . PHE A 1 71 ? 0.843 1.179 -20.888 1.00 96.44 71 PHE A N 1
ATOM 561 C CA . PHE A 1 71 ? 1.450 -0.016 -20.304 1.00 96.44 71 PHE A CA 1
ATOM 562 C C . PHE A 1 71 ? 0.845 -0.362 -18.939 1.00 96.44 71 PHE A C 1
ATOM 564 O O . PHE A 1 71 ? 0.392 -1.486 -18.737 1.00 96.44 71 PHE A O 1
ATOM 571 N N . LEU A 1 72 ? 0.794 0.600 -18.010 1.00 96.88 72 LEU A 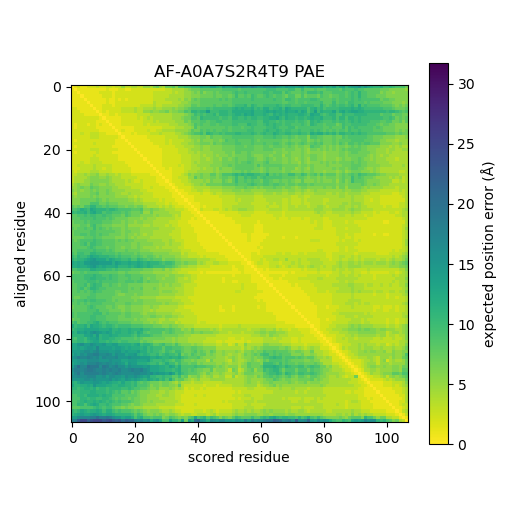N 1
ATOM 572 C CA . LEU A 1 72 ? 0.265 0.356 -16.667 1.00 96.88 72 LEU A CA 1
ATOM 573 C C . LEU A 1 72 ? -1.202 -0.077 -16.706 1.00 96.88 72 LEU A C 1
ATOM 575 O O . LEU A 1 72 ? -1.581 -0.995 -15.989 1.00 96.88 72 LEU A O 1
ATOM 579 N N . GLN A 1 73 ? -2.028 0.540 -17.551 1.00 97.38 73 GLN A N 1
ATOM 580 C CA . GLN A 1 73 ? -3.433 0.157 -17.707 1.00 97.38 73 GLN A CA 1
ATOM 581 C C . GLN A 1 73 ? -3.586 -1.268 -18.251 1.00 97.38 73 GLN A C 1
ATOM 583 O O . GLN A 1 73 ? -4.429 -2.024 -17.758 1.00 97.38 73 GLN A O 1
ATOM 588 N N . ALA A 1 74 ? -2.768 -1.645 -19.236 1.00 95.81 74 ALA A N 1
ATOM 589 C CA . ALA A 1 74 ? -2.772 -2.991 -19.793 1.00 95.81 74 ALA A CA 1
ATOM 590 C C . ALA A 1 74 ? -2.369 -4.037 -18.739 1.00 95.81 74 ALA A C 1
ATOM 592 O O . ALA A 1 74 ? -3.087 -5.020 -18.550 1.00 95.81 74 ALA A O 1
ATOM 593 N N . GLU A 1 75 ? -1.281 -3.796 -18.001 1.00 95.81 75 GLU A N 1
ATOM 594 C CA . GLU A 1 75 ? -0.796 -4.721 -16.969 1.00 95.81 75 GLU A CA 1
ATOM 595 C C . GLU A 1 75 ? -1.728 -4.797 -15.752 1.00 95.81 75 GLU A C 1
ATOM 597 O O . GLU A 1 75 ? -1.974 -5.888 -15.249 1.00 95.81 75 GLU A O 1
ATOM 602 N N . LEU A 1 76 ? -2.328 -3.680 -15.316 1.00 96.12 76 LEU A N 1
ATOM 603 C CA . LEU A 1 76 ? -3.309 -3.670 -14.218 1.00 96.12 76 LEU A CA 1
ATOM 604 C C . LEU A 1 76 ? -4.601 -4.427 -14.561 1.00 96.12 76 LEU A C 1
ATOM 606 O O . LEU A 1 76 ? -5.279 -4.925 -13.664 1.00 96.12 76 LEU A O 1
ATOM 610 N N . THR A 1 77 ? -4.956 -4.509 -15.846 1.00 95.69 77 THR A N 1
ATOM 611 C CA . THR A 1 77 ? -6.139 -5.251 -16.317 1.00 95.69 77 THR A CA 1
ATOM 612 C C . THR A 1 77 ? -5.818 -6.726 -16.591 1.00 95.69 77 THR A C 1
ATOM 614 O O . THR A 1 77 ? -6.703 -7.587 -16.575 1.00 95.69 77 THR A O 1
ATOM 617 N N . SER A 1 78 ? -4.549 -7.036 -16.849 1.00 94.94 78 SER A N 1
ATOM 618 C CA . SER A 1 78 ? -4.071 -8.387 -17.109 1.00 94.94 78 SER A CA 1
ATOM 619 C C . SER A 1 78 ? -4.144 -9.261 -15.853 1.00 94.94 78 SER A C 1
ATOM 621 O O . SER A 1 78 ? -3.828 -8.841 -14.746 1.00 94.94 78 SER A O 1
ATOM 623 N N . LYS A 1 79 ? -4.526 -10.532 -16.026 1.00 93.62 79 LYS A N 1
ATOM 624 C CA . LYS A 1 79 ? -4.452 -11.553 -14.961 1.00 93.62 79 LYS A CA 1
ATOM 625 C C . LYS A 1 79 ? -3.105 -12.273 -14.921 1.00 93.62 79 LYS A C 1
ATOM 627 O O . LYS A 1 79 ? -2.870 -13.090 -14.033 1.00 93.62 79 LYS A O 1
ATOM 632 N N . ARG A 1 80 ? -2.253 -12.045 -15.924 1.00 93.12 80 ARG A N 1
ATOM 633 C CA . ARG A 1 80 ? -0.933 -12.664 -16.001 1.00 93.12 80 ARG A CA 1
ATOM 634 C C . ARG A 1 80 ? 0.007 -11.922 -15.044 1.00 93.12 80 ARG A C 1
ATOM 636 O O . ARG A 1 80 ? 0.097 -10.704 -15.152 1.00 93.12 80 ARG A O 1
ATOM 643 N N . PRO A 1 81 ? 0.751 -12.626 -14.172 1.00 91.88 81 PRO A N 1
ATOM 644 C CA . PRO A 1 81 ? 1.806 -11.997 -13.386 1.00 91.88 81 PRO A CA 1
ATOM 645 C C . PRO A 1 81 ? 2.860 -11.354 -14.295 1.00 91.88 81 PRO A C 1
ATOM 647 O O . PRO A 1 81 ? 3.372 -12.013 -15.204 1.00 91.88 81 PRO A O 1
ATOM 650 N N . LEU A 1 82 ? 3.195 -10.088 -14.031 1.00 90.62 82 LEU A N 1
ATOM 651 C CA . LEU A 1 82 ? 4.207 -9.338 -14.786 1.00 90.62 82 LEU A CA 1
ATOM 652 C C . LEU A 1 82 ? 5.602 -9.975 -14.664 1.00 90.62 82 LEU A C 1
ATOM 654 O O . LEU A 1 82 ? 6.358 -10.035 -15.630 1.00 90.62 82 LEU A O 1
ATOM 658 N N . PHE A 1 83 ? 5.932 -10.472 -13.473 1.00 87.88 83 PHE A N 1
ATOM 659 C CA . PHE A 1 83 ? 7.153 -11.214 -13.180 1.00 87.88 83 PHE A CA 1
ATOM 660 C C . PHE A 1 83 ? 6.906 -12.189 -12.022 1.00 87.88 83 PHE A C 1
ATOM 662 O O . PHE A 1 83 ? 5.898 -12.100 -11.317 1.00 87.88 83 PHE A O 1
ATOM 669 N N . ASN A 1 84 ? 7.827 -13.128 -11.820 1.00 86.31 84 ASN A N 1
ATOM 670 C CA . ASN A 1 84 ? 7.797 -14.043 -10.686 1.00 86.31 84 ASN A CA 1
ATOM 671 C C . ASN A 1 84 ? 8.564 -13.434 -9.501 1.00 86.31 84 ASN A C 1
ATOM 673 O O . ASN A 1 84 ? 9.758 -13.159 -9.596 1.00 86.31 84 ASN A O 1
ATOM 677 N N . ALA A 1 85 ? 7.878 -13.226 -8.375 1.00 81.12 85 ALA A N 1
ATOM 678 C CA . ALA A 1 85 ? 8.448 -12.578 -7.193 1.00 81.12 85 ALA A CA 1
ATOM 679 C C . ALA A 1 85 ? 9.614 -13.357 -6.559 1.00 81.12 85 ALA A C 1
ATOM 681 O O . ALA A 1 85 ? 10.475 -12.747 -5.929 1.00 81.12 85 ALA A O 1
ATOM 682 N N . ASN A 1 86 ? 9.680 -14.677 -6.758 1.00 82.75 86 ASN A N 1
ATOM 683 C CA . ASN A 1 86 ? 10.790 -15.496 -6.262 1.00 82.75 86 ASN A CA 1
ATOM 684 C C . ASN A 1 86 ? 12.097 -15.249 -7.029 1.00 82.75 86 ASN A C 1
ATOM 686 O O . ASN A 1 86 ? 13.166 -15.592 -6.535 1.00 82.75 86 ASN A O 1
ATOM 690 N N . ASP A 1 87 ? 12.027 -14.637 -8.214 1.00 82.31 87 ASP A N 1
ATOM 691 C CA . ASP A 1 87 ? 13.209 -14.388 -9.035 1.00 82.31 87 ASP A CA 1
ATOM 692 C C . ASP A 1 87 ? 13.924 -13.087 -8.645 1.00 82.31 87 ASP A C 1
ATOM 694 O O . ASP A 1 87 ? 15.035 -12.860 -9.110 1.00 82.31 87 ASP A O 1
ATOM 698 N N . LEU A 1 88 ? 13.346 -12.256 -7.764 1.00 81.56 88 LEU A N 1
ATOM 699 C CA . LEU A 1 88 ? 13.852 -10.917 -7.421 1.00 81.56 88 LEU A CA 1
ATOM 700 C C . LEU A 1 88 ? 15.320 -10.892 -6.980 1.00 81.56 88 LEU A C 1
ATOM 702 O O . LEU A 1 88 ? 16.068 -10.019 -7.416 1.00 81.56 88 LEU A O 1
ATOM 706 N N . ASP A 1 89 ? 15.743 -11.853 -6.159 1.00 81.75 89 ASP A N 1
ATOM 707 C CA . ASP A 1 89 ? 17.136 -11.933 -5.704 1.00 81.75 89 ASP A CA 1
ATOM 708 C C . ASP A 1 89 ? 18.089 -12.371 -6.839 1.00 81.75 89 ASP A C 1
ATOM 710 O O . ASP A 1 89 ? 19.267 -12.021 -6.836 1.00 81.75 89 ASP A O 1
ATOM 714 N N . ASN A 1 90 ? 17.569 -13.062 -7.860 1.00 81.50 90 ASN A N 1
ATOM 715 C CA . ASN A 1 90 ? 18.313 -13.505 -9.044 1.00 81.50 90 ASN A CA 1
ATOM 716 C C . ASN A 1 90 ? 18.310 -12.470 -10.184 1.00 81.50 90 ASN A C 1
ATOM 718 O O . ASN A 1 90 ? 19.052 -12.622 -11.154 1.00 81.50 90 ASN A O 1
ATOM 722 N N . MET A 1 91 ? 17.497 -11.411 -10.089 1.00 80.06 91 MET A N 1
ATOM 723 C CA . MET A 1 91 ? 17.385 -10.382 -11.131 1.00 80.06 91 MET A CA 1
ATOM 724 C C . MET A 1 91 ? 18.594 -9.436 -11.193 1.00 80.06 91 MET A C 1
ATOM 726 O O . MET A 1 91 ? 18.707 -8.670 -12.150 1.00 80.06 91 MET A O 1
ATOM 730 N N . GLY A 1 92 ? 19.488 -9.466 -10.195 1.00 82.50 92 GLY A N 1
ATOM 731 C CA . GLY A 1 92 ? 20.663 -8.588 -10.140 1.00 82.50 92 GLY A CA 1
ATOM 732 C C . GLY A 1 92 ? 20.299 -7.104 -10.021 1.00 82.50 92 GLY A C 1
ATOM 733 O O . GLY A 1 92 ? 20.967 -6.254 -10.610 1.00 82.50 92 GLY A O 1
ATOM 734 N N . LEU A 1 93 ? 19.202 -6.796 -9.321 1.00 85.25 93 LEU A N 1
ATOM 735 C CA . LEU A 1 93 ? 18.709 -5.428 -9.160 1.00 85.25 93 LEU A CA 1
ATOM 736 C C . LEU A 1 93 ? 19.568 -4.634 -8.176 1.00 85.25 93 LEU A C 1
ATOM 738 O O . LEU A 1 93 ? 20.143 -5.185 -7.239 1.00 85.25 93 LEU A O 1
ATOM 742 N N . ASP A 1 94 ? 19.590 -3.316 -8.368 1.00 88.25 94 ASP A N 1
ATOM 743 C CA . ASP A 1 94 ? 20.170 -2.385 -7.404 1.00 88.25 94 ASP A CA 1
ATOM 744 C C . ASP A 1 94 ? 19.516 -2.535 -6.018 1.00 88.25 94 ASP A C 1
ATOM 746 O O . ASP A 1 94 ? 18.304 -2.741 -5.908 1.00 88.25 94 ASP A O 1
ATOM 750 N N . GLU A 1 95 ? 20.308 -2.384 -4.954 1.00 88.38 95 GLU A N 1
ATOM 751 C CA . GLU A 1 95 ? 19.854 -2.567 -3.570 1.00 88.38 95 GLU A CA 1
ATOM 752 C C . GLU A 1 95 ? 18.683 -1.638 -3.218 1.00 88.38 95 GLU A C 1
ATOM 754 O O . GLU A 1 95 ? 17.741 -2.047 -2.535 1.00 88.38 95 GLU A O 1
ATOM 759 N N . THR A 1 96 ? 18.686 -0.401 -3.731 1.00 87.81 96 THR A N 1
ATOM 760 C CA . THR A 1 96 ? 17.603 0.551 -3.458 1.00 87.81 96 THR A CA 1
ATOM 761 C C . THR A 1 96 ? 16.302 0.135 -4.134 1.00 87.81 96 THR A C 1
ATOM 763 O O . THR A 1 96 ? 15.236 0.240 -3.531 1.00 87.81 96 THR A O 1
ATOM 766 N N . VAL A 1 97 ? 16.388 -0.404 -5.352 1.00 90.38 97 VAL A N 1
ATOM 767 C CA . VAL A 1 97 ? 15.238 -0.951 -6.078 1.00 90.38 97 VAL A CA 1
ATOM 768 C C . VAL A 1 97 ? 14.700 -2.190 -5.370 1.00 90.38 97 VAL A C 1
ATOM 770 O O . VAL A 1 97 ? 13.490 -2.304 -5.161 1.00 90.38 97 VAL A O 1
ATOM 773 N N . LEU A 1 98 ? 15.589 -3.095 -4.953 1.00 90.50 98 LEU A N 1
ATOM 774 C CA . LEU A 1 98 ? 15.210 -4.309 -4.239 1.00 90.50 98 LEU A CA 1
ATOM 775 C C . LEU A 1 98 ? 14.501 -3.978 -2.923 1.00 90.50 98 LEU A C 1
ATOM 777 O O . LEU A 1 98 ? 13.470 -4.576 -2.618 1.00 90.50 98 LEU A O 1
ATOM 781 N N . LYS A 1 99 ? 15.002 -2.985 -2.177 1.00 90.25 99 LYS A N 1
ATOM 782 C CA . LYS A 1 99 ? 14.356 -2.486 -0.959 1.00 90.25 99 LYS A CA 1
ATOM 783 C C . LYS A 1 99 ? 12.934 -2.001 -1.240 1.00 90.25 99 LYS A C 1
ATOM 785 O O . LYS A 1 99 ? 12.017 -2.436 -0.551 1.00 90.25 99 LYS A O 1
ATOM 790 N N . THR A 1 100 ? 12.739 -1.159 -2.260 1.00 91.81 100 THR A N 1
ATOM 791 C CA . THR A 1 100 ? 11.406 -0.652 -2.629 1.00 91.81 100 THR A CA 1
ATOM 792 C C . THR A 1 100 ? 10.433 -1.786 -2.955 1.00 91.81 100 THR A C 1
ATOM 794 O O . THR A 1 100 ? 9.284 -1.733 -2.530 1.00 91.81 100 THR A O 1
ATOM 797 N N . ILE A 1 101 ? 10.875 -2.827 -3.669 1.00 89.88 101 ILE A N 1
ATOM 798 C CA . ILE A 1 101 ? 10.016 -3.976 -3.994 1.00 89.88 101 ILE A CA 1
ATOM 799 C C . ILE A 1 101 ? 9.712 -4.810 -2.738 1.00 89.88 101 ILE A C 1
ATOM 801 O O . ILE A 1 101 ? 8.559 -5.170 -2.507 1.00 89.88 101 ILE A O 1
ATOM 805 N N . LYS A 1 102 ? 10.716 -5.082 -1.892 1.00 89.81 102 LYS A N 1
ATOM 806 C CA . LYS A 1 102 ? 10.557 -5.890 -0.668 1.00 89.81 102 LYS A CA 1
ATOM 807 C C . LYS A 1 102 ? 9.665 -5.230 0.386 1.00 89.81 102 LYS A C 1
ATOM 809 O O . LYS A 1 102 ? 8.992 -5.945 1.128 1.00 89.81 102 LYS A O 1
ATOM 814 N N . THR A 1 103 ? 9.581 -3.896 0.425 1.00 92.00 103 THR A N 1
ATOM 815 C CA . THR A 1 103 ? 8.609 -3.186 1.276 1.00 92.00 103 THR A CA 1
ATOM 816 C C . THR A 1 103 ? 7.176 -3.681 1.040 1.00 92.00 103 THR A C 1
ATOM 818 O O . THR A 1 103 ? 6.453 -3.897 2.007 1.00 92.00 103 THR A O 1
ATOM 821 N N . PHE A 1 104 ? 6.790 -3.966 -0.209 1.00 88.88 104 PHE A N 1
ATOM 822 C CA . PHE A 1 104 ? 5.455 -4.483 -0.547 1.00 88.88 104 PHE A CA 1
ATOM 823 C C . PHE A 1 104 ? 5.246 -5.975 -0.234 1.00 88.88 104 PHE A C 1
ATOM 825 O O . PHE A 1 104 ? 4.127 -6.457 -0.343 1.00 88.88 104 PHE A O 1
ATOM 832 N N . GLN A 1 105 ? 6.297 -6.721 0.127 1.00 85.81 105 GLN A N 1
ATOM 833 C CA . GLN A 1 105 ? 6.184 -8.123 0.562 1.00 85.81 105 GLN A CA 1
ATOM 834 C C . GLN A 1 105 ? 6.012 -8.265 2.080 1.00 85.81 105 GLN A C 1
ATOM 836 O O . GLN A 1 105 ? 5.636 -9.332 2.556 1.00 85.81 105 GLN A O 1
ATOM 841 N N . THR A 1 106 ? 6.362 -7.221 2.836 1.00 81.12 106 THR A N 1
ATOM 842 C CA . THR A 1 106 ? 6.388 -7.243 4.310 1.00 81.12 106 THR A CA 1
ATOM 843 C C . THR A 1 106 ? 5.185 -6.525 4.924 1.00 81.12 106 THR A C 1
ATOM 845 O O . THR A 1 106 ? 4.821 -6.818 6.061 1.00 81.12 106 THR A O 1
ATOM 848 N N . ALA A 1 107 ? 4.612 -5.572 4.186 1.00 59.44 107 ALA A N 1
ATOM 849 C CA . ALA A 1 107 ? 3.372 -4.882 4.525 1.00 59.44 107 ALA A CA 1
ATOM 850 C C . ALA A 1 107 ? 2.152 -5.756 4.210 1.00 59.44 107 ALA A C 1
ATOM 852 O O . ALA A 1 107 ? 1.216 -5.754 5.039 1.00 59.44 107 ALA A O 1
#

InterPro domains:
  IPR015813 Pyruvate/Phosphoenolpyruvate kinase-like domain superfamily [SSF51621] (1-106)
  IPR021135 Phosphoenolpyruvate carboxylase [PF00311] (1-106)
  IPR021135 Phosphoenolpyruvate carboxylase [PTHR30523] (1-106)

Sequence (107 aa):
IYNSLVETGFELIAEGRLSDIIRCLYVFGMTLVPLDIREESTRHKLAVDAITRHIGIGSYKEWSEEAKLSFLQAELTSKRPLFNANDLDNMGLDETVLKTIKTFQTA

Secondary structure (DSSP, 8-state):
-HHHHHHTT-HHHIIIIIHHHHHHHHHHTTTSSPPPP---HHHHHHHHHHHHHHTTS--GGGS-HHHHHHHHHHHHH--S-SS-GGGGGGTT--HHHHHHHHHHHH-

Foldseek 3Di:
DLVVCVVVVNNVVSPPPVVVVVVQCVQQNPPHDDDDDDDDPVLVQLLVQLLCVLVPVHGSNPDDPVVNVVVVVVQVPDPDDSDDPVCLVVSPDDPSSSVVVVVVVVD

Mean predicted aligned error: 5.45 Å

pLDDT: mean 93.03, std 5.64, range [59.44, 98.0]

Organism: NCBI:txid49252

Nearest PDB structures (foldseek):
  3zgb-assembly1_A-2  TM=9.582E-01  e=1.008E-05  Flaveria pringlei
  3zgb-assembly1_B-2  TM=9.527E-01  e=1.713E-05  Flaveria pringlei
  1jqn-assembly1_A  TM=9.608E-01  e=3.910E-05  Escherichia coli
  6mgi-assembly1_A-2  TM=9.561E-01  e=2.912E-05  Zea mays
  1fiy-assembly1_A  TM=9.605E-01  e=8.927E-05  Escherichia coli K-12

Solvent-accessible surface area (backbone atoms only — not comparable to full-atom values): 6586 Å² total; per-residue (Å²): 106,57,67,58,28,46,77,70,72,39,43,78,60,30,69,37,71,54,41,53,52,53,51,46,43,73,73,28,52,94,69,57,61,89,84,86,87,84,78,61,71,68,56,56,47,52,35,52,18,51,50,32,44,74,77,67,81,41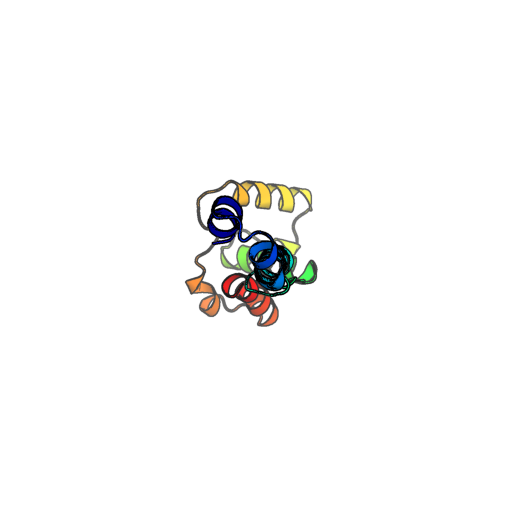,55,57,77,78,48,54,72,68,56,47,50,54,50,51,54,53,55,74,71,45,89,66,75,92,67,66,79,87,45,54,86,76,66,75,63,56,69,70,40,50,49,62,56,49,54,72,75,75,110

Radius of gyration: 24.24 Å; Cα contacts (8 Å, |Δi|>4): 54; chains: 1; bounding box: 52×25×58 Å